Protein AF-A0A1X2Z977-F1 (afdb_monomer_lite)

Secondary structure (DSSP, 8-state):
-PPEEEEEPP-HHHHHHHHHHHHHHHHHHH---HHHHHHHHHHTT--HHHHHHHHHHHHH---STT--EEEEEGGGEEEETTEEEEGGGEEEEEEESPPPPTT---SEEEEES-SSSS-EEEEESS---

Radius of gyration: 14.39 Å; chains: 1; bounding box: 38×31×37 Å

pLDDT: mean 86.96, std 9.16, range [47.0, 95.19]

Organism: Bifidobacterium adolescentis (NCBI:txid1680)

Foldseek 3Di:
DFWQKFFFADDPLLQLLLVLLLVLLVVCVVPVDCVVSVVSCVVSVNDPVQSVVLNVCCVPDSDDRPFRKGKAAQVQWADDQFWIQGHPSGIIGTPDSGGDDRPDTAGIWMWGPPPVDGIMITTHHDHDD

Sequence (129 aa):
MSPRVLMLHPDRRLERLCDDVVHLRRAYRRRPDPAVLGPIARKAGIPAGTFIDEMRRLRFDPGPDGWRGLAVEGRDLSFTPFTVTIGAIGPIVIDTGCPIPGEASWDWGVLDLDTGALPRLSLYPGGWL

Structure (mmCIF, N/CA/C/O backbone):
data_AF-A0A1X2Z977-F1
#
_entry.id   AF-A0A1X2Z977-F1
#
loop_
_atom_site.group_PDB
_atom_site.id
_atom_site.type_symbol
_atom_site.label_atom_id
_atom_site.label_alt_id
_atom_site.label_comp_id
_atom_site.label_asym_id
_atom_site.label_entity_id
_atom_site.label_seq_id
_atom_site.pdbx_PDB_ins_code
_atom_site.Cartn_x
_atom_site.Cartn_y
_atom_site.Cartn_z
_atom_site.occupancy
_atom_site.B_iso_or_equiv
_atom_site.auth_seq_id
_atom_site.auth_comp_id
_atom_site.auth_asym_id
_atom_site.auth_atom_id
_atom_site.pdbx_PDB_model_num
ATOM 1 N N . MET A 1 1 ? -5.608 20.070 5.893 1.00 62.50 1 MET A N 1
ATOM 2 C CA . MET A 1 1 ? -6.280 19.128 6.818 1.00 62.50 1 MET A CA 1
ATOM 3 C C . MET A 1 1 ? -5.256 18.110 7.286 1.00 62.50 1 MET A C 1
ATOM 5 O O . MET A 1 1 ? -4.423 17.721 6.477 1.00 62.50 1 MET A O 1
ATOM 9 N N . SER A 1 2 ? -5.274 17.716 8.559 1.00 76.62 2 SER A N 1
ATOM 10 C CA . SER A 1 2 ? -4.373 16.667 9.061 1.00 76.62 2 SER A CA 1
ATOM 11 C C . SER A 1 2 ? -4.814 15.291 8.546 1.00 76.62 2 SER A C 1
ATOM 13 O O . SER A 1 2 ? -6.025 15.053 8.484 1.00 76.62 2 SER A O 1
ATOM 15 N N . PRO A 1 3 ? -3.883 14.389 8.183 1.00 88.25 3 PRO A N 1
ATOM 16 C CA . PRO A 1 3 ? -4.244 13.045 7.750 1.00 88.25 3 PRO A CA 1
ATOM 17 C C . PRO A 1 3 ? -4.905 12.256 8.879 1.00 88.25 3 PR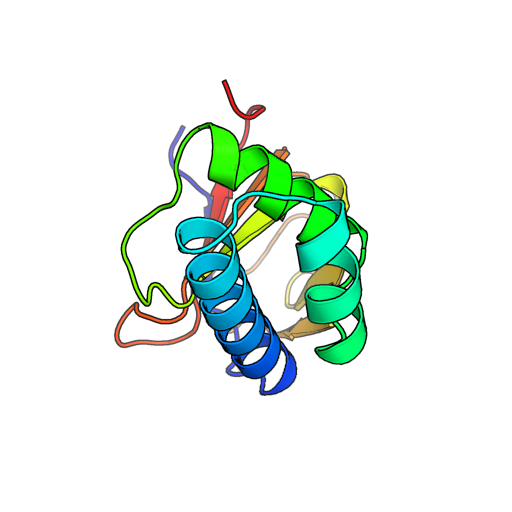O A C 1
ATOM 19 O O . PRO A 1 3 ? -4.567 12.417 10.056 1.00 88.25 3 PRO A O 1
ATOM 22 N N . ARG A 1 4 ? -5.817 11.352 8.516 1.00 90.44 4 ARG A N 1
ATOM 23 C CA . ARG A 1 4 ? -6.311 10.326 9.437 1.00 90.44 4 ARG A CA 1
ATOM 24 C C . ARG A 1 4 ? -5.267 9.220 9.512 1.00 90.44 4 ARG A C 1
ATOM 26 O O . ARG A 1 4 ? -4.899 8.663 8.490 1.00 90.44 4 ARG A O 1
ATOM 33 N N . VAL A 1 5 ? -4.798 8.896 10.711 1.00 92.69 5 VAL A N 1
ATOM 34 C CA . VAL A 1 5 ? -3.767 7.869 10.908 1.00 92.69 5 VAL A CA 1
ATOM 35 C C . VAL A 1 5 ? -4.391 6.617 11.508 1.00 92.69 5 VAL A C 1
ATOM 37 O O . VAL A 1 5 ? -5.123 6.704 12.495 1.00 92.69 5 VAL A O 1
ATOM 40 N N . LEU A 1 6 ? -4.082 5.469 10.910 1.00 93.62 6 LEU A N 1
ATOM 41 C CA . LEU A 1 6 ? -4.443 4.138 11.387 1.00 93.62 6 LEU A CA 1
ATOM 42 C C . LEU A 1 6 ? -3.171 3.340 11.660 1.00 93.62 6 LEU A C 1
ATOM 44 O O . LEU A 1 6 ? -2.239 3.372 10.853 1.00 93.62 6 LEU A O 1
ATOM 48 N N . MET A 1 7 ? -3.154 2.596 12.762 1.00 95.12 7 MET A N 1
ATOM 49 C CA . MET A 1 7 ? -2.136 1.574 12.994 1.00 95.12 7 MET A CA 1
ATOM 50 C C . MET A 1 7 ? -2.748 0.222 12.659 1.00 95.12 7 MET A C 1
ATOM 52 O O . MET A 1 7 ? -3.817 -0.122 13.169 1.00 95.12 7 MET A O 1
ATOM 56 N N . LEU A 1 8 ? -2.097 -0.513 11.768 1.00 95.06 8 LEU A N 1
ATOM 57 C CA . LEU A 1 8 ? -2.574 -1.794 11.273 1.00 95.06 8 LEU A CA 1
ATOM 58 C C . LEU A 1 8 ? -1.872 -2.927 12.008 1.00 95.06 8 LEU A C 1
ATOM 60 O O . LEU A 1 8 ? -0.700 -2.817 12.370 1.00 95.06 8 LEU A O 1
ATOM 64 N N . HIS A 1 9 ? -2.581 -4.035 12.171 1.00 94.69 9 HIS A N 1
ATOM 65 C CA . HIS A 1 9 ? -1.983 -5.260 12.664 1.00 94.69 9 HIS A CA 1
ATOM 66 C C . HIS A 1 9 ? -0.874 -5.737 11.709 1.00 94.69 9 HIS A C 1
ATOM 68 O O . HIS A 1 9 ? -1.033 -5.606 10.488 1.00 94.69 9 HIS A O 1
ATOM 74 N N . PRO A 1 10 ? 0.235 -6.314 12.212 1.00 92.69 10 PRO A N 1
ATOM 75 C CA . PRO A 1 10 ? 1.267 -6.880 11.355 1.00 92.69 10 PRO A CA 1
ATOM 76 C C . PRO A 1 10 ? 0.688 -7.958 10.434 1.00 92.69 10 PRO A C 1
ATOM 78 O O . PRO A 1 10 ? 0.050 -8.909 10.886 1.00 92.69 10 PRO A O 1
ATOM 81 N N . ASP A 1 11 ? 0.922 -7.820 9.131 1.00 93.94 11 ASP A N 1
ATOM 82 C CA . ASP A 1 11 ? 0.422 -8.749 8.122 1.00 93.94 11 ASP A CA 1
ATOM 83 C C . ASP A 1 11 ? 1.541 -9.116 7.143 1.00 93.94 11 ASP A C 1
ATOM 85 O O . ASP A 1 11 ? 2.125 -8.264 6.471 1.00 93.94 11 ASP A O 1
ATOM 89 N N . ARG A 1 12 ? 1.822 -10.417 7.023 1.00 92.44 12 ARG A N 1
ATOM 90 C CA . ARG A 1 12 ? 2.903 -10.926 6.165 1.00 92.44 12 ARG A CA 1
ATOM 91 C C . ARG A 1 12 ? 2.702 -10.608 4.684 1.00 92.44 12 ARG A C 1
ATOM 93 O O . ARG A 1 12 ? 3.680 -10.554 3.942 1.00 92.44 12 ARG A O 1
ATOM 100 N N . ARG A 1 13 ? 1.458 -10.461 4.220 1.00 92.94 13 ARG A N 1
ATOM 101 C CA . ARG A 1 13 ? 1.157 -10.103 2.824 1.00 92.94 13 ARG A CA 1
ATOM 102 C C . ARG A 1 13 ? 1.565 -8.660 2.558 1.00 92.94 13 ARG A C 1
ATOM 104 O O . ARG A 1 13 ? 2.153 -8.377 1.519 1.00 92.94 13 ARG A O 1
ATOM 111 N N . LEU A 1 14 ? 1.292 -7.785 3.523 1.00 91.50 14 LEU A N 1
ATOM 112 C CA . LEU A 1 14 ? 1.658 -6.375 3.483 1.00 91.50 14 LEU A CA 1
ATOM 113 C C . LEU A 1 14 ? 3.179 -6.191 3.480 1.00 91.50 14 LEU A C 1
ATOM 115 O O . LEU A 1 14 ? 3.714 -5.475 2.638 1.00 91.50 14 LEU A O 1
ATOM 119 N N . GLU A 1 15 ? 3.870 -6.892 4.382 1.00 91.94 15 GLU A N 1
ATOM 120 C CA . GLU A 1 15 ? 5.334 -6.879 4.469 1.00 91.94 15 GLU A CA 1
ATOM 121 C C . GLU A 1 15 ? 5.983 -7.314 3.153 1.00 91.94 15 GLU A C 1
ATOM 123 O O . GLU A 1 15 ? 6.821 -6.591 2.614 1.00 91.94 15 GLU A O 1
ATOM 128 N N . ARG A 1 16 ? 5.541 -8.453 2.599 1.00 92.75 16 ARG A N 1
ATOM 129 C CA . ARG A 1 16 ? 6.051 -8.970 1.321 1.00 92.75 16 ARG A CA 1
ATOM 130 C C . ARG A 1 16 ? 5.851 -7.976 0.185 1.00 92.75 16 ARG A C 1
ATOM 132 O O . ARG A 1 16 ? 6.802 -7.700 -0.537 1.00 92.75 16 ARG A O 1
ATOM 139 N N . LEU A 1 17 ? 4.655 -7.394 0.062 1.00 92.06 17 LEU A N 1
ATOM 140 C CA . LEU A 1 17 ? 4.391 -6.411 -0.986 1.00 92.06 17 LEU A CA 1
ATOM 141 C C . LEU A 1 17 ? 5.320 -5.196 -0.870 1.00 92.06 17 LEU A C 1
ATOM 143 O O . LEU A 1 17 ? 5.859 -4.748 -1.880 1.00 92.06 17 LEU A O 1
ATOM 147 N N . CYS A 1 18 ? 5.521 -4.663 0.336 1.00 91.69 18 CYS A N 1
ATOM 148 C CA . CYS A 1 18 ? 6.433 -3.538 0.546 1.00 91.69 18 CYS A CA 1
ATOM 149 C C . CYS A 1 18 ? 7.879 -3.893 0.168 1.00 91.69 18 CYS A C 1
ATOM 151 O O . CYS A 1 18 ? 8.555 -3.082 -0.468 1.00 91.69 18 CYS A O 1
ATOM 153 N N . ASP A 1 19 ? 8.343 -5.100 0.498 1.00 92.31 19 ASP A N 1
ATOM 154 C CA . ASP A 1 19 ? 9.682 -5.575 0.129 1.00 92.31 19 ASP A CA 1
ATOM 155 C C . ASP A 1 19 ? 9.837 -5.728 -1.395 1.00 92.31 19 ASP A C 1
ATOM 157 O O . ASP A 1 19 ? 10.824 -5.264 -1.982 1.00 92.31 19 ASP A O 1
ATOM 161 N N . ASP A 1 20 ? 8.826 -6.293 -2.057 1.00 92.38 20 ASP A N 1
ATOM 162 C CA . ASP A 1 20 ? 8.779 -6.435 -3.514 1.00 92.38 20 ASP A CA 1
ATOM 163 C C . ASP A 1 20 ? 8.750 -5.070 -4.216 1.00 92.38 20 ASP A C 1
ATOM 165 O O . ASP A 1 20 ? 9.450 -4.853 -5.213 1.00 92.38 20 ASP A O 1
ATOM 169 N N . VAL A 1 21 ? 8.006 -4.105 -3.668 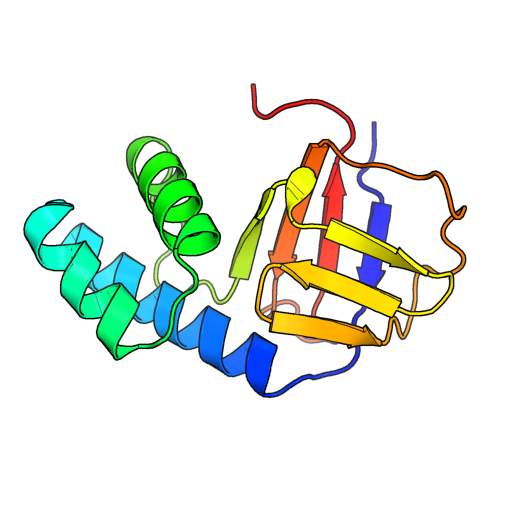1.00 91.12 21 VAL A N 1
ATOM 170 C CA . VAL A 1 21 ? 7.994 -2.721 -4.154 1.00 91.12 21 VAL A CA 1
ATOM 171 C C . VAL A 1 21 ? 9.370 -2.074 -3.978 1.00 91.12 21 VAL A C 1
ATOM 173 O O . VAL A 1 21 ? 9.854 -1.437 -4.911 1.00 91.12 21 VAL A O 1
ATOM 176 N N . VAL A 1 22 ? 10.075 -2.279 -2.860 1.00 91.69 22 VAL A N 1
ATOM 177 C CA . VAL A 1 22 ? 11.462 -1.795 -2.702 1.00 91.69 22 VAL A CA 1
ATOM 178 C C . VAL A 1 22 ? 12.375 -2.368 -3.790 1.00 91.69 22 VAL A C 1
ATOM 180 O O . VAL A 1 22 ? 13.185 -1.640 -4.376 1.00 91.69 22 VAL A O 1
ATOM 183 N N . HIS A 1 23 ? 12.245 -3.657 -4.105 1.00 91.50 23 HIS A N 1
ATOM 184 C CA . HIS A 1 23 ? 13.002 -4.284 -5.192 1.00 91.50 23 HIS A CA 1
ATOM 185 C C . HIS A 1 23 ? 12.645 -3.696 -6.563 1.00 91.50 23 HIS A C 1
ATOM 187 O O . HIS A 1 23 ? 13.548 -3.414 -7.359 1.00 91.50 23 HIS A O 1
ATOM 193 N N . LEU A 1 24 ? 11.363 -3.423 -6.812 1.00 92.06 24 LEU A N 1
ATOM 194 C CA . LEU A 1 24 ? 10.896 -2.744 -8.019 1.00 92.06 24 LEU A CA 1
ATOM 195 C C . LEU A 1 24 ? 11.489 -1.332 -8.145 1.00 92.06 24 LEU A C 1
ATOM 197 O O . LEU A 1 24 ? 12.001 -0.984 -9.208 1.00 92.06 24 LEU A O 1
ATOM 201 N N . ARG A 1 25 ? 11.502 -0.540 -7.065 1.00 91.31 25 ARG A N 1
ATOM 202 C CA . ARG A 1 25 ? 12.097 0.812 -7.036 1.00 91.31 25 ARG A CA 1
ATOM 203 C C . ARG A 1 25 ? 13.591 0.776 -7.351 1.00 91.31 25 ARG A C 1
ATOM 205 O O . ARG A 1 25 ? 14.087 1.578 -8.142 1.00 91.31 25 ARG A O 1
ATOM 212 N N . ARG A 1 26 ? 14.317 -0.196 -6.790 1.00 91.19 26 ARG A N 1
ATOM 213 C CA . ARG A 1 26 ? 15.738 -0.419 -7.107 1.00 91.19 26 ARG A CA 1
ATOM 214 C C . ARG A 1 26 ? 15.946 -0.794 -8.573 1.00 91.19 26 ARG A C 1
ATOM 216 O O . ARG A 1 26 ? 16.884 -0.296 -9.194 1.00 91.19 26 ARG A O 1
ATOM 223 N N . ALA A 1 27 ? 15.081 -1.637 -9.137 1.00 91.81 27 ALA A N 1
ATOM 224 C CA . ALA A 1 27 ? 15.118 -1.968 -10.559 1.00 91.81 27 ALA A CA 1
ATOM 225 C C . ALA A 1 27 ? 14.826 -0.736 -11.434 1.00 91.81 27 ALA A C 1
ATOM 227 O O . ALA A 1 27 ? 15.559 -0.494 -12.392 1.00 91.81 27 ALA A O 1
ATOM 228 N N . TYR A 1 28 ? 13.837 0.083 -11.060 1.00 91.94 28 TYR A N 1
ATOM 229 C CA . TYR A 1 28 ? 13.490 1.323 -11.757 1.00 91.94 28 TYR A CA 1
ATOM 230 C C . TYR A 1 28 ? 14.671 2.292 -11.823 1.00 91.94 28 TYR A C 1
ATOM 232 O O . TYR A 1 28 ? 14.995 2.783 -12.899 1.00 91.94 28 TYR A O 1
ATOM 240 N N . ARG A 1 29 ? 15.383 2.512 -10.708 1.00 89.12 29 ARG A N 1
ATOM 241 C CA . ARG A 1 29 ? 16.563 3.397 -10.692 1.00 89.12 29 ARG A CA 1
ATOM 242 C C . ARG A 1 29 ? 17.688 2.918 -11.614 1.00 89.12 29 ARG A C 1
ATOM 244 O O . ARG A 1 29 ? 18.430 3.738 -12.138 1.00 89.12 29 ARG A O 1
ATOM 251 N N . ARG A 1 30 ? 17.819 1.602 -11.819 1.00 91.00 30 ARG A N 1
ATOM 252 C CA . ARG A 1 30 ? 18.795 1.028 -12.763 1.00 91.00 30 ARG A CA 1
ATOM 253 C C . ARG A 1 30 ? 18.330 1.159 -14.209 1.00 91.00 30 ARG A C 1
ATOM 255 O O . ARG A 1 30 ? 19.147 1.402 -15.091 1.00 91.00 30 ARG A O 1
ATOM 262 N N . ARG A 1 31 ? 17.036 0.949 -14.459 1.00 92.44 31 ARG A N 1
ATOM 263 C CA . ARG A 1 31 ? 16.434 1.030 -15.789 1.00 92.44 31 ARG A CA 1
ATOM 264 C C . ARG A 1 31 ? 14.959 1.450 -15.682 1.00 92.44 31 ARG A C 1
ATOM 266 O O . ARG A 1 31 ? 14.110 0.586 -15.448 1.00 92.44 31 ARG A O 1
ATOM 273 N N . PRO A 1 32 ? 14.636 2.740 -15.887 1.00 90.81 32 PRO A N 1
ATOM 274 C CA . PRO A 1 32 ? 13.282 3.276 -15.736 1.00 90.81 32 PRO A CA 1
ATOM 275 C C . PRO A 1 32 ? 12.429 2.999 -16.986 1.00 90.81 32 PRO A C 1
ATOM 277 O O . PRO A 1 32 ? 11.908 3.903 -17.631 1.00 90.81 32 PRO A O 1
ATOM 280 N N . ASP A 1 33 ? 12.315 1.723 -17.354 1.00 91.44 33 ASP A N 1
ATOM 281 C CA . ASP A 1 33 ? 11.618 1.249 -18.550 1.00 91.44 33 ASP A CA 1
ATOM 282 C C . ASP A 1 33 ? 10.433 0.354 -18.139 1.00 91.44 33 ASP A C 1
ATOM 284 O O . ASP A 1 33 ? 10.645 -0.775 -17.677 1.00 91.44 33 ASP A O 1
ATOM 288 N N . PRO A 1 34 ? 9.176 0.814 -18.295 1.00 88.06 34 PRO A N 1
ATOM 289 C CA . PRO A 1 34 ? 7.995 0.035 -17.928 1.00 88.06 34 PRO A CA 1
ATOM 290 C C . PRO A 1 34 ? 7.923 -1.342 -18.602 1.00 88.06 34 PRO A C 1
ATOM 292 O O . PRO A 1 34 ? 7.405 -2.281 -17.993 1.00 88.06 34 PRO A O 1
ATOM 295 N N . ALA A 1 35 ? 8.467 -1.495 -19.817 1.00 91.06 35 ALA A N 1
ATOM 296 C CA . ALA A 1 35 ? 8.475 -2.776 -20.525 1.00 91.06 35 ALA A CA 1
ATOM 297 C C . ALA A 1 35 ? 9.380 -3.814 -19.837 1.00 91.06 35 ALA A C 1
ATOM 299 O O . ALA A 1 35 ? 9.118 -5.014 -19.909 1.00 91.06 35 ALA A O 1
ATOM 300 N N . VAL A 1 36 ? 10.408 -3.354 -19.118 1.00 93.19 36 VAL A N 1
ATOM 301 C CA . VAL A 1 36 ? 11.305 -4.198 -18.311 1.00 93.19 36 VAL A CA 1
ATOM 302 C C . VAL A 1 36 ? 10.748 -4.437 -16.913 1.00 93.19 36 VAL A C 1
ATOM 304 O O . VAL A 1 36 ? 10.869 -5.535 -16.371 1.00 93.19 36 VAL A O 1
ATOM 307 N N . LEU A 1 37 ? 10.121 -3.420 -16.326 1.00 95.19 37 LEU A N 1
ATOM 308 C CA . LEU A 1 37 ? 9.649 -3.461 -14.944 1.00 95.19 37 LEU A CA 1
ATOM 309 C C . LEU A 1 37 ? 8.330 -4.225 -14.790 1.00 95.19 37 LEU A C 1
ATOM 311 O O . LEU A 1 37 ? 8.131 -4.897 -13.781 1.00 95.19 37 LEU A O 1
ATOM 315 N N . GLY A 1 38 ? 7.458 -4.201 -15.802 1.00 94.25 38 GLY A N 1
ATOM 316 C CA . GLY A 1 38 ? 6.185 -4.927 -15.784 1.00 94.25 38 GLY A CA 1
ATOM 317 C C . GLY A 1 38 ? 6.333 -6.444 -15.564 1.00 94.25 38 GLY A C 1
ATOM 318 O O . GLY A 1 38 ? 5.620 -7.007 -14.731 1.00 94.25 38 GLY A O 1
ATOM 319 N N . PRO A 1 39 ? 7.245 -7.147 -16.264 1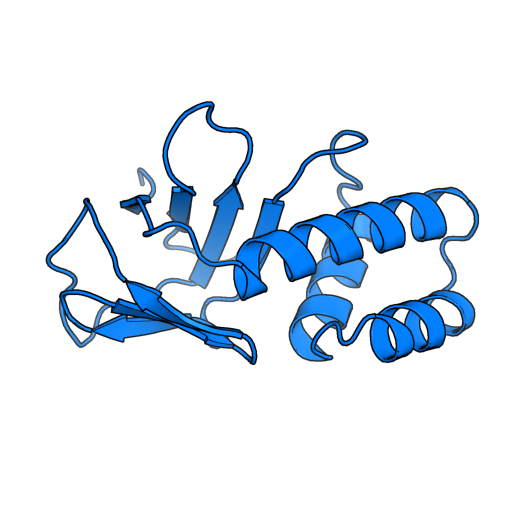.00 95.00 39 PRO A N 1
ATOM 320 C CA . PRO A 1 39 ? 7.557 -8.550 -15.979 1.00 95.00 39 PRO A CA 1
ATOM 321 C C . PRO A 1 39 ? 8.097 -8.800 -14.562 1.00 95.00 39 PRO A C 1
ATOM 323 O O . PRO A 1 39 ? 7.736 -9.807 -13.954 1.00 95.00 39 PRO A O 1
ATOM 326 N N . ILE A 1 40 ? 8.924 -7.894 -14.027 1.00 94.12 40 ILE A N 1
ATOM 327 C CA . ILE A 1 40 ? 9.473 -7.997 -12.663 1.00 94.12 40 ILE A CA 1
ATOM 328 C C . ILE A 1 40 ? 8.340 -7.906 -11.637 1.00 94.12 40 ILE A C 1
ATOM 330 O O . ILE A 1 40 ? 8.215 -8.788 -10.790 1.00 94.12 40 ILE A O 1
ATOM 334 N N . ALA A 1 41 ? 7.475 -6.898 -11.771 1.00 93.75 41 ALA A N 1
ATOM 335 C CA . ALA A 1 41 ? 6.319 -6.705 -10.903 1.00 93.75 41 ALA A CA 1
ATOM 336 C C . ALA A 1 41 ? 5.368 -7.911 -10.931 1.00 93.75 41 ALA A C 1
ATOM 338 O O . ALA A 1 41 ? 4.986 -8.419 -9.879 1.00 93.75 41 ALA A O 1
ATOM 339 N N . ARG A 1 42 ? 5.058 -8.442 -12.124 1.00 93.50 42 ARG A N 1
ATOM 340 C CA . ARG A 1 42 ? 4.222 -9.648 -12.258 1.00 93.50 42 ARG A CA 1
ATOM 341 C C . ARG A 1 42 ? 4.842 -10.876 -11.599 1.00 93.50 42 ARG A C 1
ATOM 343 O O . ARG A 1 42 ? 4.128 -11.621 -10.938 1.00 93.50 42 ARG A O 1
ATOM 350 N N . LYS A 1 43 ? 6.151 -11.095 -11.760 1.00 92.81 43 LYS A N 1
ATOM 351 C CA . LYS A 1 43 ? 6.850 -12.232 -11.139 1.00 92.81 43 LYS A CA 1
ATOM 352 C C . LYS A 1 43 ? 6.843 -12.145 -9.609 1.00 92.81 43 LYS A C 1
ATOM 354 O O . LYS A 1 43 ? 6.761 -13.179 -8.957 1.00 92.81 43 LYS A O 1
ATOM 359 N N . ALA A 1 44 ? 6.913 -10.933 -9.067 1.00 90.19 44 ALA A N 1
ATOM 360 C CA . ALA A 1 44 ? 6.813 -10.669 -7.635 1.00 90.19 44 ALA A CA 1
ATOM 361 C C . ALA A 1 44 ? 5.363 -10.705 -7.106 1.00 90.19 44 ALA A C 1
ATOM 363 O O . ALA A 1 44 ? 5.142 -10.608 -5.909 1.00 90.19 44 ALA A O 1
ATOM 364 N N . GLY A 1 45 ? 4.356 -10.854 -7.974 1.00 89.81 45 GLY A N 1
ATOM 365 C CA . GLY A 1 45 ? 2.953 -10.837 -7.554 1.00 89.81 45 GLY A CA 1
ATOM 366 C C . GLY A 1 45 ? 2.442 -9.449 -7.157 1.00 89.81 45 GLY A C 1
ATOM 367 O O . GLY A 1 45 ? 1.421 -9.353 -6.479 1.00 89.81 45 GLY A O 1
ATOM 368 N N . ILE A 1 46 ? 3.113 -8.374 -7.588 1.00 91.31 46 ILE A N 1
ATOM 369 C CA . ILE A 1 46 ? 2.652 -7.002 -7.351 1.00 91.31 46 ILE A CA 1
ATOM 370 C C . ILE A 1 46 ? 1.348 -6.780 -8.136 1.00 91.31 46 ILE A C 1
ATOM 372 O O . ILE A 1 46 ? 1.327 -7.003 -9.355 1.00 91.31 46 ILE A O 1
ATOM 376 N N . PRO A 1 47 ? 0.265 -6.314 -7.485 1.00 89.69 47 PRO A N 1
ATOM 377 C CA . PRO A 1 47 ? -0.992 -6.027 -8.164 1.00 89.69 47 PRO A CA 1
ATOM 378 C C . PRO A 1 47 ? -0.822 -4.989 -9.277 1.00 89.69 47 PRO A C 1
ATOM 380 O O . PRO A 1 47 ? -0.072 -4.024 -9.136 1.00 89.69 47 PRO A O 1
ATOM 383 N N . ALA A 1 48 ? -1.554 -5.152 -10.382 1.00 88.88 48 ALA A N 1
ATOM 384 C CA . ALA A 1 48 ? -1.424 -4.267 -11.542 1.00 88.88 48 ALA A CA 1
ATOM 385 C C . ALA A 1 48 ? -1.724 -2.794 -11.210 1.00 88.88 48 ALA A C 1
ATOM 387 O O . ALA A 1 48 ? -1.006 -1.919 -11.686 1.00 88.88 48 ALA A O 1
ATOM 388 N N . GLY A 1 49 ? -2.735 -2.530 -10.369 1.00 85.88 49 GLY A N 1
ATOM 389 C CA . GLY A 1 49 ? -3.045 -1.182 -9.873 1.00 85.88 49 GLY A CA 1
ATOM 390 C C . GLY A 1 49 ? -1.861 -0.577 -9.121 1.00 85.88 49 GLY A C 1
ATOM 391 O O . GLY A 1 49 ? -1.316 0.434 -9.551 1.00 85.88 49 GLY A O 1
ATOM 392 N N . THR A 1 50 ? -1.358 -1.290 -8.107 1.00 88.12 50 THR A N 1
ATOM 393 C CA . THR A 1 50 ? -0.164 -0.899 -7.339 1.00 88.12 50 THR A CA 1
ATOM 394 C C . THR A 1 50 ? 1.047 -0.639 -8.234 1.00 88.12 50 THR A C 1
ATOM 396 O O . THR A 1 50 ? 1.758 0.340 -8.034 1.00 88.12 50 THR A O 1
ATOM 399 N N . PHE A 1 51 ? 1.284 -1.477 -9.249 1.00 91.44 51 PHE A N 1
ATOM 400 C CA . PHE A 1 51 ? 2.366 -1.253 -10.208 1.00 91.44 51 PHE A CA 1
ATOM 401 C C . PHE A 1 51 ? 2.173 0.044 -11.003 1.00 91.44 51 PHE A C 1
ATOM 403 O O . PHE A 1 51 ? 3.113 0.825 -11.124 1.00 91.44 51 PHE A O 1
ATOM 410 N N . ILE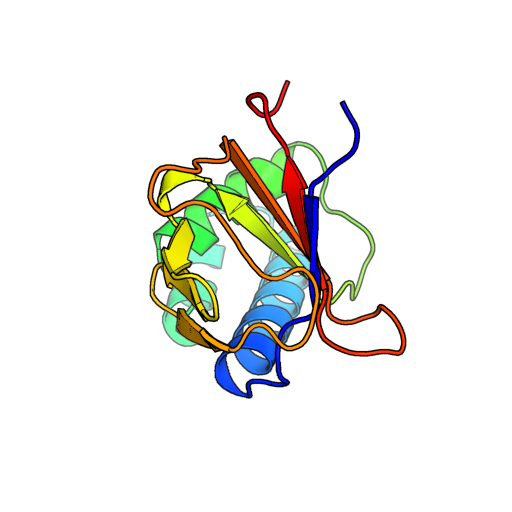 A 1 52 ? 0.979 0.286 -11.551 1.00 89.38 52 ILE A N 1
ATOM 411 C CA . ILE A 1 52 ? 0.685 1.494 -12.336 1.00 89.38 52 ILE A CA 1
ATOM 412 C C . ILE A 1 52 ? 0.876 2.749 -11.483 1.00 89.38 52 ILE A C 1
ATOM 414 O O . ILE A 1 52 ? 1.520 3.699 -11.936 1.00 89.38 52 ILE A O 1
ATOM 418 N N . ASP A 1 53 ? 0.349 2.740 -10.264 1.00 86.62 53 ASP A N 1
ATOM 419 C CA . ASP A 1 53 ? 0.385 3.895 -9.372 1.00 86.62 53 ASP A CA 1
ATOM 420 C C . ASP A 1 53 ? 1.815 4.153 -8.871 1.00 86.62 53 ASP A C 1
ATOM 422 O O . ASP A 1 53 ? 2.301 5.285 -8.941 1.00 86.62 53 ASP A O 1
ATOM 426 N N . GLU A 1 54 ? 2.569 3.103 -8.527 1.00 88.44 54 GLU A N 1
ATOM 427 C CA . GLU A 1 54 ? 3.986 3.236 -8.177 1.00 88.44 54 GLU A CA 1
ATOM 428 C C . GLU A 1 54 ? 4.818 3.746 -9.366 1.00 88.44 54 GLU A C 1
ATOM 430 O O . GLU A 1 54 ? 5.648 4.636 -9.202 1.00 88.44 54 GLU A O 1
ATOM 435 N N . MET A 1 55 ? 4.569 3.265 -10.589 1.00 90.50 55 MET A N 1
ATOM 436 C CA . MET A 1 55 ? 5.264 3.751 -11.789 1.00 90.50 55 MET A CA 1
ATOM 437 C C . MET A 1 55 ? 4.950 5.214 -12.114 1.00 90.50 55 MET A C 1
ATOM 439 O O . MET A 1 55 ? 5.808 5.904 -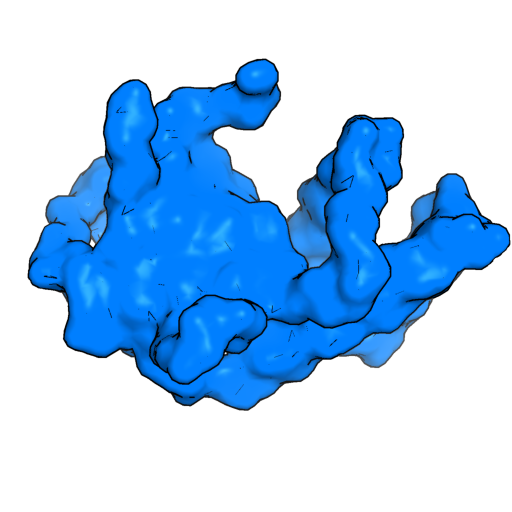12.666 1.00 90.50 55 MET A O 1
ATOM 443 N N . ARG A 1 56 ? 3.741 5.698 -11.804 1.00 87.31 56 ARG A N 1
ATOM 444 C CA . ARG A 1 56 ? 3.401 7.126 -11.908 1.00 87.31 56 ARG A CA 1
ATOM 445 C C . ARG A 1 56 ? 4.158 7.926 -10.859 1.00 87.31 56 ARG A C 1
ATOM 447 O O . ARG A 1 56 ? 4.811 8.901 -11.218 1.00 87.31 56 ARG A O 1
ATOM 454 N N . ARG A 1 57 ? 4.140 7.472 -9.604 1.00 83.75 57 ARG A N 1
ATOM 455 C CA . ARG A 1 57 ? 4.829 8.119 -8.480 1.00 83.75 57 ARG A CA 1
ATOM 456 C C . ARG A 1 57 ? 6.327 8.257 -8.727 1.00 83.75 57 ARG A C 1
ATOM 458 O O . ARG A 1 57 ? 6.865 9.353 -8.623 1.00 83.75 57 ARG A O 1
ATOM 465 N N . LEU A 1 58 ? 6.974 7.172 -9.152 1.00 87.12 58 LEU A N 1
ATOM 466 C CA . LEU A 1 58 ? 8.414 7.106 -9.413 1.00 87.12 58 LEU A CA 1
ATOM 467 C C . LEU A 1 58 ? 8.911 8.083 -10.493 1.00 87.12 58 LEU A C 1
ATOM 469 O O . LEU A 1 58 ? 10.113 8.345 -10.562 1.00 87.12 58 LEU A O 1
ATOM 473 N N . ARG A 1 59 ? 8.021 8.622 -11.339 1.00 82.69 59 ARG A N 1
ATOM 474 C CA . ARG A 1 59 ? 8.368 9.682 -12.303 1.00 82.69 59 ARG A CA 1
ATOM 475 C C . ARG A 1 59 ? 8.554 11.045 -11.644 1.00 82.69 59 ARG A C 1
ATOM 477 O O . ARG A 1 59 ? 9.318 11.847 -12.167 1.00 82.69 59 ARG A O 1
ATOM 484 N N . PHE A 1 60 ? 7.847 11.300 -10.548 1.00 81.38 60 PHE A N 1
ATOM 485 C CA . PHE A 1 60 ? 7.859 12.583 -9.847 1.00 81.38 60 PHE A CA 1
ATOM 486 C C . PHE A 1 60 ? 8.759 12.537 -8.616 1.00 81.38 60 PHE A C 1
ATOM 488 O O . PHE A 1 60 ? 9.586 13.422 -8.426 1.00 81.38 60 PHE A O 1
ATOM 495 N N . ASP A 1 61 ? 8.630 11.478 -7.816 1.00 79.06 61 ASP A N 1
ATOM 496 C CA . ASP A 1 61 ? 9.425 11.258 -6.617 1.00 79.06 61 ASP A CA 1
ATOM 497 C C . ASP A 1 61 ? 9.790 9.768 -6.483 1.00 79.06 61 ASP A C 1
ATOM 499 O O . ASP A 1 61 ? 8.942 8.935 -6.133 1.00 79.06 61 ASP A O 1
ATOM 503 N N . PRO A 1 62 ? 11.058 9.393 -6.738 1.00 68.38 62 PRO A N 1
ATOM 504 C CA . PRO A 1 62 ? 11.508 8.023 -6.551 1.00 68.38 62 PRO A CA 1
ATOM 505 C C . PRO A 1 62 ? 11.561 7.594 -5.075 1.00 68.38 62 PRO A C 1
ATOM 507 O O . PRO A 1 62 ? 11.745 6.405 -4.792 1.00 68.38 62 PRO A O 1
ATOM 510 N N . GLY A 1 63 ? 11.402 8.534 -4.138 1.00 70.38 63 GLY A N 1
ATOM 511 C CA . GLY A 1 63 ? 11.508 8.327 -2.703 1.00 70.38 63 GLY A CA 1
ATOM 512 C C . GLY A 1 63 ? 12.911 7.904 -2.246 1.00 70.38 63 GLY A C 1
ATOM 513 O O . GLY A 1 63 ? 13.796 7.610 -3.066 1.00 70.38 63 GLY A O 1
ATOM 514 N N . PRO A 1 64 ? 13.124 7.832 -0.922 1.00 76.31 64 PRO A N 1
ATOM 515 C CA . PRO A 1 64 ? 14.371 7.341 -0.353 1.00 76.31 64 PRO A CA 1
ATOM 516 C C . PRO A 1 64 ? 14.643 5.882 -0.744 1.00 76.31 64 PRO A C 1
ATOM 518 O O . PRO A 1 64 ? 13.730 5.089 -1.003 1.00 76.31 64 PRO A O 1
ATOM 521 N N . ASP A 1 65 ? 15.922 5.508 -0.829 1.00 72.69 65 ASP A N 1
ATOM 522 C CA . ASP A 1 65 ? 16.278 4.111 -1.069 1.00 72.69 65 ASP A CA 1
ATOM 523 C C . ASP A 1 65 ? 15.920 3.246 0.140 1.00 72.69 65 ASP A C 1
ATOM 525 O O . ASP A 1 65 ? 16.153 3.626 1.281 1.00 72.69 65 ASP A O 1
ATOM 529 N N . GLY A 1 66 ? 15.340 2.078 -0.124 1.00 79.69 66 GLY A N 1
ATOM 530 C CA . GLY A 1 66 ? 14.989 1.112 0.910 1.00 79.69 66 GLY A CA 1
ATOM 531 C C . GLY A 1 66 ? 13.720 1.400 1.712 1.00 79.69 66 GLY A C 1
ATOM 532 O O . GLY A 1 66 ? 13.365 0.536 2.501 1.00 79.69 66 GLY A O 1
ATOM 533 N N . TRP A 1 67 ? 13.018 2.524 1.505 1.00 88.19 67 TRP A N 1
ATOM 534 C CA . TRP A 1 67 ? 11.776 2.811 2.239 1.00 88.19 67 TRP A CA 1
ATOM 535 C C . TRP A 1 67 ? 10.711 1.732 2.007 1.00 88.19 67 TRP A C 1
ATOM 537 O O . TRP A 1 67 ? 10.242 1.545 0.874 1.00 88.19 67 TRP A O 1
ATOM 547 N N . ARG A 1 68 ? 10.309 1.054 3.089 1.00 90.44 68 ARG A N 1
ATOM 548 C CA . ARG A 1 68 ? 9.298 -0.010 3.100 1.00 90.44 68 ARG A CA 1
ATOM 549 C C . ARG A 1 68 ? 7.916 0.591 3.322 1.00 90.44 68 ARG A C 1
ATOM 551 O O . ARG A 1 68 ? 7.310 0.489 4.384 1.00 90.44 68 ARG A O 1
ATOM 558 N N . GLY A 1 69 ? 7.403 1.215 2.277 1.00 89.44 69 GLY A N 1
ATOM 559 C CA . GLY A 1 69 ? 6.059 1.772 2.267 1.00 89.44 69 GLY A CA 1
ATOM 560 C C . GLY A 1 69 ? 5.532 1.946 0.855 1.00 89.44 69 GLY A C 1
ATOM 561 O O . GLY A 1 69 ? 6.280 1.799 -0.114 1.00 89.44 69 GLY A O 1
ATOM 562 N N . LEU A 1 70 ? 4.244 2.240 0.717 1.00 88.44 70 LEU A N 1
ATOM 563 C CA . LEU A 1 70 ? 3.603 2.416 -0.584 1.00 88.44 70 LEU A CA 1
ATOM 564 C C . LEU A 1 70 ? 2.497 3.467 -0.529 1.00 88.44 70 LEU A C 1
ATOM 566 O O . LEU A 1 70 ? 1.800 3.603 0.476 1.00 88.44 70 LEU A O 1
ATOM 570 N N . ALA A 1 71 ? 2.352 4.215 -1.620 1.00 88.06 71 ALA A N 1
ATOM 571 C CA . ALA A 1 71 ? 1.186 5.059 -1.821 1.00 88.06 71 ALA A CA 1
ATOM 572 C C . ALA A 1 71 ? 0.021 4.176 -2.283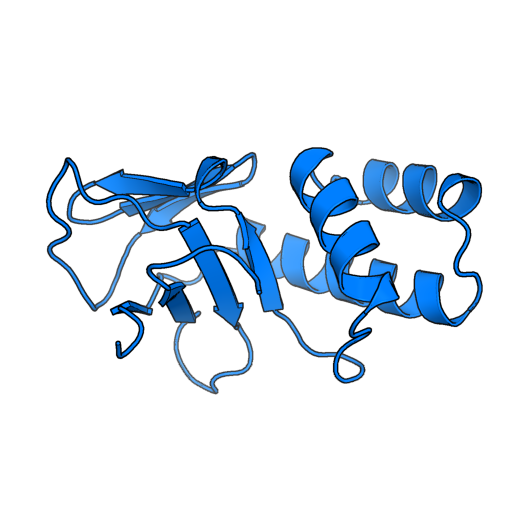 1.00 88.06 71 ALA A C 1
ATOM 574 O O . ALA A 1 71 ? 0.193 3.335 -3.165 1.00 88.06 71 ALA A O 1
ATOM 575 N N . VAL A 1 72 ? -1.144 4.355 -1.668 1.00 89.19 72 VAL A N 1
ATOM 576 C CA . VAL A 1 72 ? -2.378 3.649 -2.018 1.00 89.19 72 VAL A CA 1
ATOM 577 C C . VAL A 1 72 ? -3.372 4.676 -2.533 1.00 89.19 72 VAL A C 1
ATOM 579 O O . VAL A 1 72 ? -3.625 5.672 -1.858 1.00 89.19 72 VAL A O 1
ATOM 582 N N . GLU A 1 73 ? -3.952 4.436 -3.700 1.00 88.88 73 GLU A N 1
ATOM 583 C CA . GLU A 1 73 ? -5.054 5.252 -4.200 1.00 88.88 73 GLU A CA 1
ATOM 584 C C . GLU A 1 73 ? -6.333 4.975 -3.402 1.00 88.88 73 GLU A C 1
ATOM 586 O O . GLU A 1 73 ? -6.614 3.844 -3.002 1.00 88.88 73 GLU A O 1
ATOM 591 N N . GLY A 1 74 ? -7.157 6.001 -3.216 1.00 89.75 74 GLY A N 1
ATOM 592 C CA . GLY A 1 74 ? -8.422 5.915 -2.488 1.00 89.75 74 GLY A CA 1
ATOM 593 C C . GLY A 1 74 ? -9.374 4.853 -3.030 1.00 89.75 74 GLY A C 1
ATOM 594 O O . GLY A 1 74 ? -10.037 4.157 -2.269 1.00 89.75 74 GLY A O 1
ATOM 595 N N . ARG A 1 75 ? -9.378 4.663 -4.356 1.00 89.19 75 ARG A N 1
ATOM 596 C CA . ARG A 1 75 ? -10.174 3.630 -5.047 1.00 89.19 75 ARG A CA 1
ATOM 597 C C . ARG A 1 75 ? -9.819 2.198 -4.636 1.00 89.19 75 ARG A C 1
ATOM 599 O O . ARG A 1 75 ? -10.635 1.300 -4.814 1.00 89.19 75 ARG A O 1
ATOM 606 N N . ASP A 1 76 ? -8.598 1.987 -4.148 1.00 89.62 76 ASP A N 1
ATOM 607 C CA . ASP A 1 76 ? -8.094 0.690 -3.703 1.00 89.62 76 ASP A CA 1
ATOM 608 C C . ASP A 1 76 ? -8.298 0.502 -2.192 1.00 89.62 76 ASP A C 1
ATOM 610 O O . ASP A 1 76 ? -7.893 -0.517 -1.638 1.00 89.62 76 ASP A O 1
ATOM 614 N N . LEU A 1 77 ? -8.929 1.464 -1.515 1.00 90.50 77 LEU A N 1
ATOM 615 C CA . LEU A 1 77 ? -9.206 1.420 -0.089 1.00 90.50 77 LEU A CA 1
ATOM 616 C C . LEU A 1 77 ? -10.704 1.258 0.160 1.00 90.50 77 LEU A C 1
ATOM 618 O O . LEU A 1 77 ? -11.532 2.014 -0.342 1.00 90.50 77 LEU A O 1
ATOM 622 N N . SER A 1 78 ? -11.056 0.293 1.001 1.00 90.25 78 SER A N 1
ATOM 623 C CA . SER A 1 78 ? -12.392 0.214 1.590 1.00 90.25 78 SER A CA 1
ATOM 624 C C . SER A 1 78 ? -12.299 -0.120 3.069 1.00 90.25 78 SER A C 1
ATOM 626 O O . SER A 1 78 ? -11.336 -0.740 3.523 1.00 90.25 78 SER A O 1
ATOM 628 N N . PHE A 1 79 ? -13.282 0.329 3.845 1.00 89.88 79 PHE A N 1
ATOM 629 C CA . PHE A 1 79 ? -13.183 0.336 5.299 1.00 89.88 79 PHE A CA 1
ATOM 630 C C . PHE A 1 79 ? -14.398 -0.310 5.949 1.00 89.88 79 PHE A C 1
ATOM 632 O O . PHE A 1 79 ? -15.540 -0.113 5.541 1.00 89.88 79 PHE A O 1
ATOM 639 N N . THR A 1 80 ? -14.132 -1.046 7.018 1.00 88.31 80 THR A N 1
ATOM 640 C CA . THR A 1 80 ? -15.093 -1.341 8.079 1.00 88.31 80 THR A CA 1
ATOM 641 C C . THR A 1 80 ? -14.587 -0.667 9.361 1.00 88.31 80 THR A C 1
ATOM 643 O O . THR A 1 80 ? -13.460 -0.160 9.381 1.00 88.31 80 THR A O 1
ATOM 646 N N . PRO A 1 81 ? -15.357 -0.662 10.465 1.00 87.62 81 PRO A N 1
ATOM 647 C CA . PRO A 1 81 ? -14.890 -0.051 11.707 1.00 87.62 81 PRO A CA 1
ATOM 648 C C . PRO A 1 81 ? -13.523 -0.570 12.187 1.00 87.62 81 PRO A C 1
ATOM 650 O O . PRO A 1 81 ? -12.741 0.216 12.711 1.00 87.62 81 PRO A O 1
ATOM 653 N N . PHE A 1 82 ? -13.208 -1.851 11.956 1.00 90.56 82 PHE A N 1
ATOM 654 C CA . PHE A 1 82 ? -12.016 -2.525 12.496 1.00 90.56 82 PHE A CA 1
ATOM 655 C C . PHE A 1 82 ? -11.068 -3.077 11.427 1.00 90.56 82 PHE A C 1
ATOM 657 O O . PHE A 1 82 ? -10.131 -3.814 11.738 1.00 90.56 82 PHE A O 1
ATOM 664 N N . THR A 1 83 ? -11.321 -2.807 10.151 1.00 92.31 83 THR A N 1
ATOM 665 C CA . THR A 1 83 ? -10.552 -3.404 9.058 1.00 92.31 83 THR A CA 1
ATOM 666 C C . THR A 1 83 ? -10.443 -2.426 7.904 1.00 92.31 83 THR A C 1
ATOM 668 O O . THR A 1 83 ? -11.418 -1.774 7.539 1.00 92.31 83 THR A O 1
ATOM 671 N N . VAL A 1 84 ? -9.264 -2.364 7.298 1.00 92.69 84 VAL A N 1
ATOM 672 C CA . VAL A 1 84 ? -9.055 -1.732 5.996 1.00 92.69 84 VAL A CA 1
ATOM 673 C C . VAL A 1 84 ? -8.776 -2.820 4.968 1.00 92.69 84 VAL A C 1
ATOM 675 O O . VAL A 1 84 ? -7.972 -3.716 5.205 1.00 92.69 84 VAL A O 1
ATOM 678 N N . THR A 1 85 ? -9.444 -2.762 3.826 1.00 92.56 85 THR A N 1
ATOM 679 C CA . THR A 1 85 ? -9.109 -3.580 2.660 1.00 92.56 85 THR A CA 1
ATOM 680 C C . THR A 1 85 ? -8.247 -2.747 1.732 1.00 92.56 85 THR A C 1
ATOM 682 O O . THR A 1 85 ? -8.639 -1.642 1.367 1.00 92.56 85 THR A O 1
ATOM 685 N N . ILE A 1 86 ? -7.082 -3.281 1.362 1.00 90.31 86 ILE A N 1
ATOM 686 C CA . ILE A 1 86 ? -6.137 -2.626 0.453 1.00 90.31 86 ILE A CA 1
ATOM 687 C C . ILE A 1 86 ? -6.060 -3.446 -0.836 1.00 90.31 86 ILE A C 1
ATOM 689 O O . ILE A 1 86 ? -5.367 -4.464 -0.889 1.00 90.31 86 ILE A O 1
ATOM 693 N N . GLY A 1 87 ? -6.783 -3.016 -1.870 1.00 85.44 87 GLY A N 1
ATOM 694 C CA . GLY A 1 87 ? -6.786 -3.583 -3.218 1.00 85.44 87 GLY A CA 1
ATOM 695 C C . GLY A 1 87 ? -6.740 -5.113 -3.235 1.00 85.44 87 GLY A C 1
ATOM 696 O O . GLY A 1 87 ? -7.512 -5.794 -2.561 1.00 85.44 87 GLY A O 1
ATOM 697 N N . ALA A 1 88 ? -5.779 -5.663 -3.981 1.00 80.50 88 ALA A N 1
ATOM 698 C CA . ALA A 1 88 ? -5.571 -7.108 -4.097 1.00 80.50 88 ALA A CA 1
ATOM 699 C C . ALA A 1 88 ? -4.839 -7.759 -2.900 1.00 80.50 88 ALA A C 1
ATOM 701 O O . ALA A 1 88 ? -4.673 -8.977 -2.893 1.00 80.50 88 ALA A O 1
ATOM 702 N N . ILE A 1 89 ? -4.407 -6.992 -1.888 1.00 88.00 89 ILE A N 1
ATOM 703 C CA . ILE A 1 89 ? -3.856 -7.549 -0.634 1.00 88.00 89 ILE A CA 1
ATOM 704 C C . ILE A 1 89 ? -4.988 -8.166 0.197 1.00 88.00 89 ILE A C 1
ATOM 706 O O . ILE A 1 89 ? -4.826 -9.233 0.801 1.00 88.00 89 ILE A O 1
ATOM 710 N N . GLY A 1 90 ? -6.145 -7.500 0.198 1.00 90.69 90 GLY A N 1
ATOM 711 C CA . GLY A 1 90 ? -7.317 -7.882 0.972 1.00 90.69 90 GLY A CA 1
ATOM 712 C C . GLY A 1 90 ? -7.389 -7.189 2.343 1.00 90.69 90 GLY A C 1
ATOM 713 O O . GLY A 1 90 ? -6.741 -6.161 2.551 1.00 90.69 90 GLY A O 1
ATOM 714 N N . PRO A 1 91 ? -8.214 -7.717 3.265 1.00 94.00 91 PRO A N 1
ATOM 715 C CA . PRO A 1 91 ? -8.485 -7.090 4.558 1.00 94.00 91 PRO A CA 1
ATOM 716 C C . PRO A 1 91 ? -7.302 -7.198 5.530 1.00 94.00 91 PRO A C 1
ATOM 718 O O . PRO A 1 91 ? -6.689 -8.265 5.642 1.00 94.00 91 PRO A O 1
ATOM 721 N N . ILE A 1 92 ? -7.042 -6.111 6.264 1.00 94.62 92 ILE A N 1
ATOM 722 C CA . ILE A 1 92 ? -6.040 -5.970 7.330 1.00 94.62 92 ILE A CA 1
ATOM 723 C C . ILE A 1 92 ? -6.705 -5.336 8.557 1.00 94.62 92 ILE A C 1
ATOM 725 O O . ILE A 1 92 ? -7.425 -4.341 8.444 1.00 94.62 92 ILE A O 1
ATOM 729 N N . VAL A 1 93 ? -6.474 -5.921 9.733 1.00 94.62 93 VAL A N 1
ATOM 730 C CA . VAL A 1 93 ? -7.045 -5.455 11.007 1.00 94.62 93 VAL A CA 1
ATOM 731 C C . VAL A 1 93 ? -6.461 -4.095 11.396 1.00 94.62 93 VAL A C 1
ATOM 733 O O . VAL A 1 93 ? -5.266 -3.854 11.232 1.00 94.62 93 VAL A O 1
ATOM 736 N N . ILE A 1 94 ? -7.311 -3.207 11.912 1.00 94.19 94 ILE A N 1
ATOM 737 C CA . ILE A 1 94 ? -6.925 -1.906 12.466 1.00 94.19 94 ILE A CA 1
ATOM 738 C C . ILE A 1 94 ? -6.775 -2.067 13.981 1.00 94.19 94 ILE A C 1
ATOM 740 O O . ILE A 1 94 ? -7.770 -2.257 14.678 1.00 94.19 94 ILE A O 1
ATOM 744 N N . ASP A 1 95 ? -5.549 -1.951 14.486 1.00 91.75 95 ASP A N 1
ATOM 745 C CA . ASP A 1 95 ? -5.264 -2.031 15.923 1.00 91.75 95 ASP A CA 1
ATOM 746 C C . ASP A 1 95 ? -5.592 -0.704 16.628 1.00 91.75 95 ASP A C 1
ATOM 748 O O . ASP A 1 95 ? -6.127 -0.701 17.737 1.00 91.75 95 ASP A O 1
ATOM 752 N N . THR A 1 96 ? -5.312 0.445 15.995 1.00 89.00 96 THR A N 1
ATOM 753 C CA . THR A 1 96 ? -5.650 1.770 16.550 1.00 89.00 96 THR A CA 1
ATOM 754 C C . THR A 1 96 ? -6.074 2.775 15.473 1.00 89.00 96 THR A C 1
ATOM 756 O O . THR A 1 96 ? -5.740 2.639 14.296 1.00 89.00 96 THR A O 1
ATOM 759 N N . GLY A 1 97 ? -6.842 3.799 15.873 1.00 81.50 97 GLY A N 1
ATOM 760 C CA . GLY A 1 97 ? -7.423 4.798 14.959 1.00 81.50 97 GLY A CA 1
ATOM 761 C C . GLY A 1 97 ? -8.863 4.497 14.507 1.00 81.50 97 GLY A C 1
ATOM 762 O O . GLY A 1 97 ? -9.431 5.258 13.722 1.00 81.50 97 GLY A O 1
ATOM 763 N N . CYS A 1 98 ? -9.470 3.425 15.026 1.00 78.00 98 CYS A N 1
ATOM 764 C CA . CYS A 1 98 ? -10.895 3.083 14.915 1.00 78.00 98 CYS A CA 1
ATOM 765 C C . CYS A 1 98 ? -11.754 3.927 15.890 1.00 78.00 98 CYS A C 1
ATOM 767 O O . CYS A 1 98 ? -11.257 4.289 16.960 1.00 78.00 98 CYS A O 1
ATOM 769 N N . PRO A 1 99 ? -13.034 4.231 15.578 1.00 80.94 99 PRO A N 1
ATOM 770 C CA . PRO A 1 99 ? -13.808 3.777 14.415 1.00 80.94 99 PRO A CA 1
ATOM 771 C C . PRO A 1 99 ? -13.729 4.698 13.196 1.00 80.94 99 PRO A C 1
ATOM 773 O O . PRO A 1 99 ? -13.542 5.911 13.311 1.00 80.94 99 PRO A O 1
ATOM 776 N N . ILE A 1 100 ? -13.897 4.084 12.024 1.00 76.75 100 ILE A N 1
ATOM 777 C CA . ILE A 1 100 ? -14.077 4.748 10.731 1.00 76.75 100 ILE A CA 1
ATOM 778 C C . ILE A 1 100 ? -15.572 4.715 10.368 1.00 76.75 100 ILE A C 1
ATOM 780 O O . ILE A 1 100 ? -16.169 3.637 10.426 1.00 76.75 100 ILE A O 1
ATOM 784 N N . PRO A 1 101 ? -16.197 5.854 10.009 1.00 69.69 101 PRO A N 1
ATOM 785 C CA . PRO A 1 101 ? -17.561 5.863 9.482 1.00 69.69 101 PRO A CA 1
ATOM 786 C C . PRO A 1 101 ? -17.655 5.011 8.210 1.00 69.69 101 PRO A C 1
ATOM 788 O O . PRO A 1 101 ? -16.775 5.094 7.360 1.00 69.69 101 PRO A O 1
ATOM 791 N N . GLY A 1 102 ? -18.723 4.225 8.048 1.00 59.53 102 GLY A N 1
ATOM 792 C CA . GLY A 1 102 ? -18.865 3.295 6.913 1.00 59.53 102 GLY A CA 1
ATOM 793 C C . GLY A 1 102 ? -18.885 3.951 5.523 1.00 59.53 102 GLY A C 1
ATOM 794 O O . GLY A 1 102 ? -18.594 3.282 4.541 1.00 59.53 102 GLY A O 1
ATOM 795 N N . GLU A 1 103 ? -19.181 5.251 5.439 1.00 66.75 103 GLU A N 1
ATOM 796 C CA . GLU A 1 103 ? -19.184 6.035 4.191 1.00 66.75 103 GLU A CA 1
ATOM 797 C C . GLU A 1 103 ? -17.916 6.889 4.012 1.00 66.75 103 GLU A C 1
ATOM 799 O O . GLU A 1 103 ? -17.835 7.709 3.100 1.00 66.75 103 GLU A O 1
ATOM 804 N N . ALA A 1 104 ? -16.923 6.746 4.894 1.00 73.56 104 ALA A N 1
ATOM 805 C CA . ALA A 1 104 ? -15.703 7.531 4.797 1.00 73.56 104 ALA A CA 1
ATOM 806 C C . ALA A 1 104 ? -14.866 7.081 3.591 1.00 73.56 104 ALA A C 1
ATOM 808 O O . ALA A 1 104 ? -14.413 5.939 3.514 1.00 73.56 104 ALA A O 1
ATOM 809 N N . SER A 1 105 ? -14.635 8.014 2.672 1.00 80.94 105 SER A N 1
ATOM 810 C CA . SER A 1 105 ? -13.711 7.865 1.554 1.00 80.94 105 SER A CA 1
ATOM 811 C C . SER A 1 105 ? -12.514 8.789 1.731 1.00 80.94 105 SER A C 1
ATOM 813 O O . SER A 1 105 ? -12.635 9.907 2.235 1.00 80.94 105 SER A O 1
ATOM 815 N N . TRP A 1 106 ? -11.364 8.334 1.256 1.00 87.88 106 TRP A N 1
ATOM 816 C CA . TRP A 1 106 ? -10.155 9.136 1.130 1.00 87.88 106 TRP A CA 1
ATOM 817 C C . TRP A 1 106 ? -9.694 9.088 -0.311 1.00 87.88 106 TRP A C 1
ATOM 819 O O . TRP A 1 106 ? -9.987 8.121 -1.009 1.00 87.88 106 TRP A O 1
ATOM 829 N N . ASP A 1 107 ? -8.966 10.108 -0.744 1.00 88.12 107 ASP A N 1
ATOM 830 C CA . ASP A 1 107 ? -8.464 10.163 -2.114 1.00 88.12 107 ASP A CA 1
ATOM 831 C C . ASP A 1 107 ? -7.187 9.341 -2.271 1.00 88.12 107 ASP A C 1
ATOM 833 O O . ASP A 1 107 ? -6.948 8.769 -3.329 1.00 88.12 107 ASP A O 1
ATOM 837 N N . TRP A 1 108 ? -6.386 9.239 -1.207 1.00 89.56 108 TRP A N 1
ATOM 838 C CA . TRP A 1 108 ? -5.176 8.425 -1.170 1.00 89.56 108 TRP A CA 1
ATOM 839 C C . TRP A 1 108 ? -4.682 8.202 0.263 1.00 89.56 108 TRP A C 1
ATOM 841 O O . TRP A 1 108 ? -5.124 8.844 1.224 1.00 89.56 108 TRP A O 1
ATOM 851 N N . GLY A 1 109 ? -3.713 7.305 0.404 1.00 91.19 109 GLY A N 1
ATOM 852 C CA . GLY A 1 109 ? -2.987 7.083 1.640 1.00 91.19 109 GLY A CA 1
ATOM 853 C C . GLY A 1 109 ? -1.523 6.722 1.427 1.00 91.19 109 GLY A C 1
ATOM 854 O O . GLY A 1 109 ? -1.090 6.376 0.330 1.00 91.19 109 GLY A O 1
ATOM 855 N N . VAL A 1 110 ? -0.757 6.793 2.510 1.00 91.00 110 VAL A N 1
ATOM 856 C CA . VAL A 1 110 ? 0.623 6.315 2.594 1.00 91.00 110 VAL A CA 1
ATOM 857 C C . VAL A 1 110 ? 0.677 5.219 3.631 1.00 91.00 110 VAL A C 1
ATOM 859 O O . VAL A 1 110 ? 0.414 5.462 4.810 1.00 91.00 110 VAL A O 1
ATOM 862 N N . LEU A 1 111 ? 1.046 4.029 3.185 1.00 92.81 111 LEU A N 1
ATOM 863 C CA . LEU A 1 111 ? 1.435 2.947 4.060 1.00 92.81 111 LEU A CA 1
ATOM 864 C C . LEU A 1 111 ? 2.930 3.041 4.358 1.00 92.81 111 LEU A C 1
ATOM 866 O O . LEU A 1 111 ? 3.737 3.194 3.443 1.00 92.81 111 LEU A O 1
ATOM 870 N N . ASP A 1 112 ? 3.287 2.888 5.624 1.00 92.81 112 ASP A N 1
ATOM 871 C CA . ASP A 1 112 ? 4.650 2.988 6.123 1.00 92.81 112 ASP A CA 1
ATOM 872 C C . ASP A 1 112 ? 4.917 1.881 7.153 1.00 92.81 112 ASP A C 1
ATOM 874 O O . ASP A 1 112 ? 4.233 1.805 8.179 1.00 92.81 112 ASP A O 1
ATOM 878 N N . LEU A 1 113 ? 5.882 1.001 6.866 1.00 92.44 113 LEU A N 1
ATOM 879 C CA . LEU A 1 113 ? 6.287 -0.090 7.760 1.00 92.44 113 LEU A CA 1
ATOM 880 C C . LEU A 1 113 ? 7.508 0.264 8.619 1.00 92.44 113 LEU A C 1
ATOM 882 O O . LEU A 1 113 ? 7.782 -0.436 9.589 1.00 92.44 113 LEU A O 1
ATOM 886 N N . ASP A 1 114 ? 8.226 1.343 8.301 1.00 84.94 114 ASP A N 1
ATOM 887 C CA . ASP A 1 114 ? 9.500 1.690 8.949 1.00 84.94 114 ASP A CA 1
ATOM 888 C C . ASP A 1 114 ? 9.313 2.647 10.142 1.00 84.94 114 ASP A C 1
ATOM 890 O O . ASP A 1 114 ? 10.217 3.387 10.528 1.00 84.94 114 ASP A O 1
ATOM 894 N N . THR A 1 115 ? 8.135 2.638 10.770 1.00 76.94 115 THR A N 1
ATOM 895 C CA . THR A 1 115 ? 7.787 3.561 11.866 1.00 76.94 115 THR A CA 1
ATOM 896 C C . THR A 1 115 ? 8.462 3.229 13.201 1.00 76.94 115 THR A C 1
ATOM 898 O O . THR A 1 115 ? 8.354 4.007 14.148 1.00 76.94 115 THR A O 1
ATOM 901 N N . GLY A 1 116 ? 9.118 2.067 13.310 1.00 72.25 116 GLY A N 1
ATOM 902 C CA . GLY A 1 116 ? 9.605 1.516 14.581 1.00 72.25 116 GLY A CA 1
ATOM 903 C C . GLY A 1 116 ? 8.490 0.990 15.498 1.00 72.25 116 GLY A C 1
ATOM 904 O O . GLY A 1 116 ? 8.759 0.624 16.640 1.00 72.25 116 GLY A O 1
ATOM 905 N N . ALA A 1 117 ? 7.249 0.953 15.005 1.00 79.56 117 ALA A N 1
ATOM 906 C CA . ALA A 1 117 ? 6.056 0.485 15.700 1.00 79.56 117 ALA A CA 1
ATOM 907 C C . ALA A 1 117 ? 5.223 -0.417 14.766 1.00 79.56 117 ALA A C 1
ATOM 909 O O . ALA A 1 117 ? 5.764 -1.099 13.897 1.00 79.56 117 ALA A O 1
ATOM 910 N N . LEU A 1 118 ? 3.901 -0.442 14.949 1.00 90.31 118 LEU A N 1
ATOM 911 C CA . LEU A 1 118 ? 2.985 -1.117 14.031 1.00 90.31 118 LEU A CA 1
ATOM 912 C C . LEU A 1 118 ? 3.023 -0.460 12.630 1.00 90.31 118 LEU A C 1
ATOM 914 O O . LEU A 1 118 ? 3.304 0.742 12.523 1.00 90.31 118 LEU A O 1
ATOM 918 N N . PRO A 1 119 ? 2.700 -1.207 11.557 1.00 94.31 119 PRO A N 1
ATOM 919 C CA . PRO A 1 119 ? 2.430 -0.633 10.243 1.00 94.31 119 PRO A CA 1
ATOM 920 C C . PRO A 1 119 ? 1.462 0.551 10.332 1.00 94.31 119 PRO A C 1
ATOM 922 O O . PRO A 1 119 ? 0.407 0.456 10.959 1.00 94.31 119 PRO A O 1
ATOM 925 N N . ARG A 1 120 ? 1.804 1.676 9.703 1.00 95.00 120 ARG A N 1
ATOM 926 C CA . ARG A 1 120 ? 1.002 2.903 9.746 1.00 95.00 120 ARG A CA 1
ATOM 927 C C . ARG A 1 120 ? 0.401 3.196 8.382 1.00 95.00 120 ARG A C 1
ATOM 929 O O . ARG A 1 120 ? 1.129 3.267 7.398 1.00 95.00 120 ARG A O 1
ATOM 936 N N . LEU A 1 121 ? -0.902 3.454 8.341 1.00 94.44 121 LEU A N 1
ATOM 937 C CA . LEU A 1 121 ? -1.600 3.977 7.171 1.00 94.44 121 LEU A CA 1
ATOM 938 C C . LEU A 1 121 ? -2.074 5.407 7.454 1.00 94.44 121 LEU A C 1
ATOM 940 O O . LEU A 1 121 ? -2.955 5.631 8.283 1.00 94.44 121 LEU A O 1
ATOM 944 N N . SER A 1 122 ? -1.475 6.375 6.765 1.00 93.56 122 SER A N 1
ATOM 945 C CA . SER A 1 122 ? -1.865 7.787 6.805 1.00 93.56 122 SER A CA 1
ATOM 946 C C . SER A 1 122 ? -2.783 8.087 5.625 1.00 93.56 122 SER A C 1
ATOM 948 O O . SER A 1 122 ? -2.363 7.945 4.484 1.00 93.56 122 SER A O 1
ATOM 950 N N . LEU A 1 123 ? -4.018 8.498 5.886 1.00 92.44 123 LEU A N 1
ATOM 951 C CA . LEU A 1 123 ? -5.067 8.733 4.897 1.00 92.44 123 LEU A CA 1
ATOM 952 C C . LEU A 1 123 ? -5.315 10.231 4.719 1.00 92.44 123 LEU A C 1
ATOM 954 O O . LEU A 1 123 ? -5.500 10.957 5.703 1.00 92.44 123 LEU A O 1
ATOM 958 N N . TYR A 1 124 ? -5.364 10.690 3.473 1.00 88.88 124 TYR A N 1
ATOM 959 C CA . TYR A 1 124 ? -5.433 12.107 3.134 1.00 88.88 124 TYR A CA 1
ATOM 960 C C . TYR A 1 124 ? -6.731 12.428 2.373 1.00 88.88 124 TYR A C 1
ATOM 962 O O . TYR A 1 124 ? -7.074 11.729 1.417 1.00 88.88 124 TYR A O 1
ATOM 970 N N . PRO A 1 125 ? -7.481 13.463 2.799 1.00 80.31 125 PRO A N 1
ATOM 971 C CA . PRO A 1 125 ? -8.547 14.045 1.992 1.00 80.31 125 PRO A CA 1
ATOM 972 C C . PRO A 1 125 ? -7.946 15.020 0.962 1.00 80.31 125 PRO A C 1
ATOM 974 O O . PRO A 1 125 ? -7.107 15.850 1.319 1.00 80.31 125 PRO A O 1
ATOM 977 N N . GLY A 1 126 ? -8.391 14.949 -0.290 1.00 67.44 126 GLY A N 1
ATOM 978 C CA . GLY A 1 126 ? -7.894 15.704 -1.446 1.00 67.44 126 GLY A CA 1
ATOM 979 C C . GLY A 1 126 ? -7.004 14.868 -2.381 1.00 67.44 126 GLY A C 1
ATOM 980 O O . GLY A 1 126 ? -6.162 14.100 -1.920 1.00 67.44 126 GLY A O 1
ATOM 981 N N . GLY A 1 127 ? -7.160 15.039 -3.701 1.00 54.88 127 GLY A N 1
ATOM 982 C CA . GLY A 1 127 ? -6.317 14.387 -4.715 1.00 54.88 127 GLY A CA 1
ATOM 983 C C . GLY A 1 127 ? -4.836 14.786 -4.633 1.00 54.88 127 GLY A C 1
ATOM 984 O O . GLY A 1 127 ? -4.506 15.849 -4.110 1.00 54.88 127 GLY A O 1
ATOM 985 N N . TRP A 1 128 ? -3.946 13.931 -5.155 1.00 50.06 128 TRP A N 1
ATOM 986 C CA . TRP A 1 128 ? -2.515 14.230 -5.326 1.00 50.06 128 TRP A CA 1
ATOM 987 C C . TRP A 1 128 ? -2.338 15.444 -6.254 1.00 50.06 128 TRP A C 1
ATOM 989 O O . TRP A 1 128 ? -2.421 15.303 -7.475 1.00 50.06 128 TRP A O 1
ATOM 999 N N . LEU A 1 129 ? -2.109 16.628 -5.683 1.00 47.00 129 LEU A N 1
ATOM 1000 C CA . LEU A 1 129 ? -1.686 17.842 -6.388 1.00 47.00 129 LEU A CA 1
ATOM 1001 C C . LEU A 1 129 ? -0.490 18.465 -5.673 1.00 47.00 129 LEU A C 1
ATOM 1003 O O . LEU A 1 129 ? -0.585 18.663 -4.440 1.00 47.00 129 LEU A O 1
#